Protein AF-A0A6M3KIL3-F1 (afdb_monomer)

Solvent-accessible surface area (backbone atoms only — not comparable to full-atom values): 8040 Å² total; per-residue (Å²): 130,85,78,70,52,74,64,60,49,51,54,51,51,52,52,48,52,49,15,44,68,64,26,37,85,76,76,36,89,46,67,67,61,18,39,48,51,34,45,77,74,70,47,96,61,90,70,86,83,80,74,59,71,80,62,68,75,84,56,83,84,51,83,71,72,80,43,88,56,62,56,31,93,85,79,61,46,59,35,41,83,44,74,43,88,61,56,68,50,94,91,29,82,83,47,38,27,23,30,39,30,44,75,51,93,91,39,91,52,72,48,80,33,72,52,45,71,68,62,49,48,55,54,41,52,71,68,52,73,120

Radius of gyration: 20.44 Å; Cα contacts (8 Å, |Δi|>4): 133; chains: 1; bounding box: 40×38×48 Å

Secondary structure (DSSP, 8-state):
-PPPPHHHHHHHHHHHHHHHHHHTTTT-S-HHHHHHHHHHHT-SS-------TT--TTSPPPGGGGSPPPBPTTT-PBPEEEE-S-SSSTT-TT---EEEE---TT---EEEES--HHHHHHHHHHH---

Organism: NCBI:txid1070528

Sequence (130 aa):
MNKLSKEEFIDRITSIAEARKIFIPHITKNITIAFQLYQEILADKERSLFLKSINSGNRMQTILDKYERPKCPKCKEYLRLRLISIPRGIKNKFGYKSCWMCDN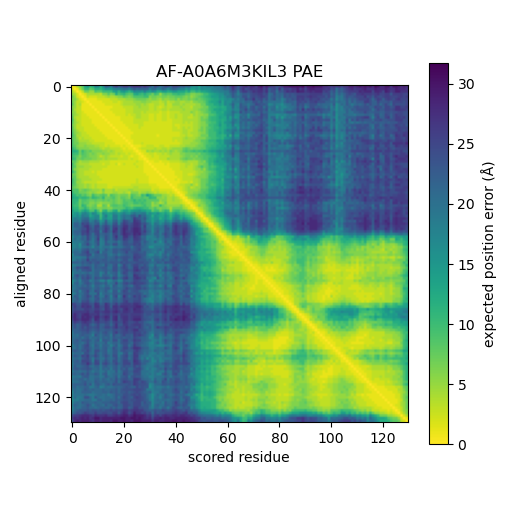TDCYYEDYSTKGWKEWLEILEKKGVK

Mean predicted aligned error: 13.96 Å

pLDDT: mean 78.85, std 12.78, range [40.19, 91.94]

Nearest PDB structures (foldseek):
  7eu1-assembly1_I  TM=4.013E-01  e=1.762E+00  Arabidopsis thaliana

Foldseek 3Di:
DPDDDPVRVVVVVVLLVVLCVPCCVPPHVDSLVSSVCSQVPPDPDRDDSPPCPVPPVPDDDDPCNVFQAAADPPPRHGWDKDADPDQDDPVNPPRFGIWTADPDPPDGDIDTHNDHPVRVVVVRVVVRPD

Structure (mmCIF, N/CA/C/O backbone):
data_AF-A0A6M3KIL3-F1
#
_entry.id   AF-A0A6M3KIL3-F1
#
loop_
_atom_site.group_PDB
_atom_site.id
_atom_site.type_symbol
_atom_site.label_atom_id
_atom_site.label_alt_id
_atom_site.label_comp_id
_atom_site.label_asym_id
_atom_site.label_entity_id
_atom_site.label_seq_id
_atom_site.pdbx_PDB_ins_code
_atom_site.Cartn_x
_atom_site.Cartn_y
_atom_site.Cartn_z
_atom_site.occupancy
_atom_site.B_iso_or_equiv
_atom_site.auth_seq_id
_atom_site.auth_comp_id
_atom_site.auth_asym_id
_atom_site.auth_atom_id
_atom_site.pdbx_PDB_model_num
ATOM 1 N N . MET A 1 1 ? -5.059 18.304 8.449 1.00 46.06 1 MET A N 1
ATOM 2 C CA . MET A 1 1 ? -5.501 17.308 9.451 1.00 46.06 1 MET A CA 1
ATOM 3 C C . MET A 1 1 ? -5.623 18.038 10.770 1.00 46.06 1 MET A C 1
ATOM 5 O O . MET A 1 1 ? -4.614 18.564 11.224 1.00 46.06 1 MET A O 1
ATOM 9 N N . ASN A 1 2 ? -6.823 18.125 11.344 1.00 54.66 2 ASN A N 1
ATOM 10 C CA . ASN A 1 2 ? -6.974 18.688 12.685 1.00 54.66 2 ASN A CA 1
ATOM 11 C C . ASN A 1 2 ? -6.258 17.746 13.656 1.00 54.66 2 ASN A C 1
ATOM 13 O O . ASN A 1 2 ? -6.511 16.540 13.648 1.00 54.66 2 ASN A O 1
ATOM 17 N N . LYS A 1 3 ? -5.284 18.274 14.401 1.00 67.00 3 LYS A N 1
ATOM 18 C CA . LYS A 1 3 ? -4.592 17.509 15.438 1.00 67.00 3 LYS A CA 1
ATOM 19 C C . LYS A 1 3 ? -5.616 17.225 16.533 1.00 67.00 3 LYS A C 1
ATOM 21 O O . LYS A 1 3 ? -6.173 18.170 17.080 1.00 67.00 3 LYS A O 1
ATOM 26 N N . LEU A 1 4 ? -5.869 15.944 16.801 1.00 74.75 4 LEU A N 1
ATOM 27 C CA . LEU A 1 4 ? -6.654 15.526 17.963 1.00 74.75 4 LEU A CA 1
ATOM 28 C C . LEU A 1 4 ? -5.989 16.078 19.225 1.00 74.75 4 LEU A C 1
ATOM 30 O O . LEU A 1 4 ? -4.754 16.129 19.305 1.00 74.75 4 LEU A O 1
ATOM 34 N N . SER A 1 5 ? -6.797 16.469 20.204 1.00 85.12 5 SER A N 1
ATOM 35 C CA . SER A 1 5 ? -6.273 16.769 21.531 1.00 85.12 5 SER A CA 1
ATOM 36 C C . SER A 1 5 ? -5.692 15.493 22.161 1.00 85.12 5 SER A C 1
ATOM 38 O O . SER A 1 5 ? -5.989 14.367 21.748 1.00 85.12 5 SER A O 1
ATOM 40 N N . LYS A 1 6 ? -4.836 15.647 23.177 1.00 84.06 6 LYS A N 1
ATOM 41 C CA . LYS A 1 6 ? -4.258 14.497 23.891 1.00 84.06 6 LYS A CA 1
ATOM 42 C C . LYS A 1 6 ? -5.351 13.605 24.495 1.00 84.06 6 LYS A C 1
ATOM 44 O O . LYS A 1 6 ? -5.221 12.386 24.476 1.00 84.06 6 LYS A O 1
ATOM 49 N N . GLU A 1 7 ? -6.417 14.216 24.996 1.00 86.06 7 GLU A N 1
ATOM 50 C CA . GLU A 1 7 ? -7.549 13.522 25.612 1.00 86.06 7 GLU A CA 1
ATOM 51 C C . GLU A 1 7 ? -8.353 12.738 24.575 1.00 86.06 7 GLU A C 1
ATOM 53 O O . GLU A 1 7 ? -8.588 11.548 24.760 1.00 86.06 7 GLU A O 1
ATOM 58 N N . GLU A 1 8 ? -8.674 13.356 23.435 1.00 81.94 8 GLU A N 1
ATOM 59 C CA . GLU A 1 8 ? -9.368 12.688 22.326 1.00 81.94 8 GLU A CA 1
ATOM 60 C C . GLU A 1 8 ? -8.556 11.518 21.760 1.00 81.94 8 GLU A C 1
ATOM 62 O O . GLU A 1 8 ? -9.104 10.496 21.345 1.00 81.94 8 GLU A O 1
ATOM 67 N N . PHE A 1 9 ? -7.230 11.657 21.734 1.00 81.38 9 PHE A N 1
ATOM 68 C CA . PHE A 1 9 ? -6.342 10.597 21.283 1.00 81.38 9 PHE A CA 1
ATOM 69 C C . PHE A 1 9 ? -6.345 9.398 22.237 1.00 81.38 9 PHE A C 1
ATOM 71 O O . PHE A 1 9 ? -6.448 8.257 21.783 1.00 81.38 9 PHE A O 1
ATOM 78 N N . ILE A 1 10 ? -6.261 9.648 23.547 1.00 84.75 10 ILE A N 1
ATOM 79 C CA . ILE A 1 10 ? -6.305 8.594 24.569 1.00 84.75 10 ILE A CA 1
ATOM 80 C C . ILE A 1 10 ? -7.669 7.899 24.549 1.00 84.75 10 ILE A C 1
ATOM 82 O O . ILE A 1 10 ? -7.716 6.675 24.455 1.00 84.75 10 ILE A O 1
ATOM 86 N N . ASP A 1 11 ? -8.764 8.662 24.541 1.00 85.31 11 ASP A N 1
ATOM 87 C CA . ASP A 1 11 ? -10.134 8.142 24.449 1.00 85.31 11 ASP A CA 1
ATOM 88 C C . ASP A 1 11 ? -10.324 7.213 23.236 1.00 85.31 11 ASP A C 1
ATOM 90 O O . ASP A 1 11 ? -10.882 6.113 23.333 1.00 85.31 11 ASP A O 1
ATOM 94 N N . ARG A 1 12 ? -9.776 7.613 22.085 1.00 83.50 12 ARG A N 1
ATOM 95 C CA . ARG A 1 12 ? -9.822 6.810 20.863 1.00 83.50 12 ARG A CA 1
ATOM 96 C C . ARG A 1 12 ? -9.038 5.506 20.990 1.00 83.50 12 ARG A C 1
ATOM 98 O O . ARG A 1 12 ? -9.513 4.476 20.515 1.00 83.50 12 ARG A O 1
ATOM 105 N N . ILE A 1 13 ? -7.855 5.528 21.605 1.00 86.31 13 ILE A N 1
ATOM 106 C CA . ILE A 1 13 ? -7.063 4.311 21.839 1.00 86.31 13 ILE A CA 1
ATOM 107 C C . ILE A 1 13 ? -7.826 3.347 22.746 1.00 86.31 13 ILE A C 1
ATOM 109 O O . ILE A 1 13 ? -7.906 2.159 22.426 1.00 86.31 13 ILE A O 1
ATOM 113 N N . THR A 1 14 ? -8.414 3.852 23.830 1.00 89.75 14 THR A N 1
ATOM 114 C CA . THR A 1 14 ? -9.206 3.047 24.768 1.00 89.75 14 THR A CA 1
ATOM 115 C C . THR A 1 14 ? -10.382 2.386 24.056 1.00 89.75 14 THR A C 1
ATOM 117 O O . THR A 1 14 ? -10.527 1.168 24.113 1.00 89.75 14 THR A O 1
ATOM 120 N N . SER A 1 15 ? -11.131 3.154 23.261 1.00 87.81 15 SER A N 1
ATOM 121 C CA . SER A 1 15 ? -12.262 2.642 22.476 1.00 87.81 15 SER A CA 1
ATOM 122 C C . SER A 1 15 ? -11.849 1.536 21.491 1.00 87.81 15 SER A C 1
ATOM 124 O O . SER A 1 15 ? -12.543 0.537 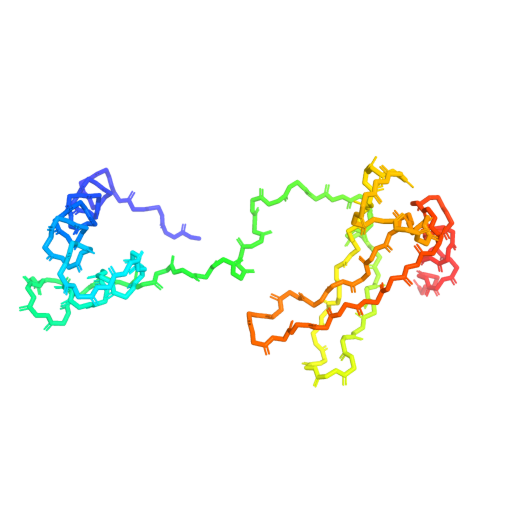21.322 1.00 87.81 15 SER A O 1
ATOM 126 N N . ILE A 1 16 ? -10.688 1.675 20.839 1.00 87.81 16 ILE A N 1
ATOM 127 C CA . ILE A 1 16 ? -10.152 0.642 19.935 1.00 87.81 16 ILE A CA 1
ATOM 128 C C . ILE A 1 16 ? -9.751 -0.619 20.716 1.00 87.81 16 ILE A C 1
ATOM 130 O O . ILE A 1 16 ? -9.962 -1.737 20.236 1.00 87.81 16 ILE A O 1
ATOM 134 N N . ALA A 1 17 ? -9.165 -0.463 21.905 1.00 89.00 17 ALA A N 1
ATOM 135 C CA . ALA A 1 17 ? -8.783 -1.586 22.755 1.00 89.00 17 ALA A CA 1
ATOM 136 C C . ALA A 1 17 ? -10.010 -2.375 23.242 1.00 89.00 17 ALA A C 1
ATOM 138 O O . ALA A 1 17 ? -9.998 -3.608 23.217 1.00 89.00 17 ALA A O 1
ATOM 139 N N . GLU A 1 18 ? -11.085 -1.681 23.611 1.00 90.19 18 GLU A N 1
ATOM 140 C CA . GLU A 1 18 ? -12.356 -2.296 24.002 1.00 90.19 18 GLU A CA 1
ATOM 141 C C . GLU A 1 18 ? -13.028 -3.004 22.828 1.00 90.19 18 GLU A C 1
ATOM 143 O O . GLU A 1 18 ? -13.364 -4.186 22.938 1.00 90.19 18 GLU A O 1
ATOM 148 N N . ALA A 1 19 ? -13.106 -2.348 21.665 1.00 89.56 19 ALA A N 1
ATOM 149 C CA . ALA A 1 19 ? -13.603 -2.960 20.437 1.00 89.56 19 ALA A CA 1
ATOM 150 C C . ALA A 1 19 ? -12.857 -4.262 20.107 1.00 89.56 19 ALA A C 1
ATOM 152 O O . ALA A 1 19 ? -13.458 -5.286 19.775 1.00 89.56 19 ALA A O 1
ATOM 153 N N . ARG A 1 20 ? -11.528 -4.255 20.257 1.00 89.62 20 ARG A N 1
ATOM 154 C CA . ARG A 1 20 ? -10.698 -5.447 20.072 1.00 89.62 20 ARG A CA 1
ATOM 155 C C . ARG A 1 20 ? -11.030 -6.539 21.079 1.00 89.62 20 ARG A C 1
ATOM 157 O O . ARG A 1 20 ? -11.114 -7.695 20.688 1.00 89.62 20 ARG A O 1
ATOM 164 N N . LYS A 1 21 ? -11.203 -6.202 22.353 1.00 91.50 21 LYS A N 1
ATOM 165 C CA . LYS A 1 21 ? -11.486 -7.187 23.403 1.00 91.50 21 LYS A CA 1
ATOM 166 C C . LYS A 1 21 ? -12.850 -7.856 23.214 1.00 91.50 21 LYS A C 1
ATOM 168 O O . LYS A 1 21 ? -12.954 -9.057 23.430 1.00 91.50 21 LYS A O 1
ATOM 173 N N . ILE A 1 22 ? -13.859 -7.093 22.796 1.00 89.81 22 ILE A N 1
ATOM 174 C CA . ILE A 1 22 ? -15.248 -7.558 22.684 1.00 89.81 22 ILE A CA 1
ATOM 175 C C . ILE A 1 22 ? -15.477 -8.298 21.362 1.00 89.81 22 ILE A C 1
ATOM 177 O O . ILE A 1 22 ? -15.962 -9.427 21.352 1.00 89.81 22 ILE A O 1
ATOM 181 N N . PHE A 1 23 ? -15.108 -7.686 20.235 1.00 91.94 23 PHE A N 1
ATOM 182 C CA . PHE A 1 23 ? -15.524 -8.176 18.920 1.00 91.94 23 PHE A CA 1
ATOM 183 C C . PHE A 1 23 ? -14.495 -9.095 18.256 1.00 91.94 23 PHE A C 1
ATOM 185 O O . PHE A 1 23 ? -14.894 -9.946 17.458 1.00 91.94 23 PHE A O 1
ATOM 192 N N . ILE A 1 24 ? -13.192 -8.982 18.569 1.00 87.69 24 ILE A N 1
ATOM 193 C CA . ILE A 1 24 ? -12.178 -9.792 17.869 1.00 87.69 24 ILE A CA 1
ATOM 194 C C . ILE A 1 24 ? -12.225 -11.292 18.185 1.00 87.69 24 ILE A C 1
ATOM 196 O O . ILE A 1 24 ? -12.129 -12.095 17.252 1.00 87.69 24 ILE A O 1
ATOM 200 N N . PRO A 1 25 ? -12.396 -11.709 19.449 1.00 90.19 25 PRO A N 1
ATOM 201 C CA . PRO A 1 25 ? -12.461 -13.130 19.776 1.00 90.19 25 PRO A CA 1
ATOM 202 C C . PRO A 1 25 ? -13.729 -13.824 19.262 1.00 90.19 25 PRO A C 1
ATOM 204 O O . PRO A 1 25 ? -13.700 -15.032 19.039 1.00 90.19 25 PRO A O 1
ATOM 207 N N . HIS A 1 26 ? -14.827 -13.082 19.079 1.00 88.75 26 HIS A N 1
ATOM 208 C CA . HIS A 1 26 ? -16.162 -13.671 18.920 1.00 88.75 26 HIS A CA 1
ATOM 209 C C . HIS A 1 26 ? -16.839 -13.381 17.578 1.00 88.75 26 HIS A C 1
ATOM 211 O O . HIS A 1 26 ? -17.603 -14.216 17.106 1.00 88.75 26 HIS A O 1
ATOM 217 N N . ILE A 1 27 ? -16.585 -12.222 16.961 1.00 88.44 27 ILE A N 1
ATOM 218 C CA . ILE A 1 27 ? -17.379 -11.739 15.818 1.00 88.44 27 ILE A CA 1
ATOM 219 C C . ILE A 1 27 ? -16.522 -11.540 14.564 1.00 88.44 27 ILE A C 1
ATOM 221 O O . ILE A 1 27 ? -16.908 -11.974 13.481 1.00 88.44 27 ILE A O 1
ATOM 225 N N . THR A 1 28 ? -15.352 -10.904 14.663 1.00 85.81 28 THR A N 1
ATOM 226 C CA . THR A 1 28 ? -14.550 -10.565 13.474 1.00 85.81 28 THR A CA 1
ATOM 227 C C . THR A 1 28 ? -13.062 -10.500 13.761 1.00 85.81 28 THR A C 1
ATOM 229 O O . THR A 1 28 ? -12.643 -9.923 14.742 1.00 85.81 28 THR A O 1
ATOM 232 N N . LYS A 1 29 ? -12.202 -10.980 12.862 1.00 85.75 29 LYS A N 1
ATOM 233 C CA . LYS A 1 29 ? -10.742 -10.808 13.017 1.00 85.75 29 LYS A CA 1
ATOM 234 C C . LYS A 1 29 ? -10.232 -9.442 12.539 1.00 85.75 29 LYS A C 1
ATOM 236 O O . LYS A 1 29 ? -9.045 -9.153 12.674 1.00 85.75 29 LYS A O 1
ATOM 241 N N . ASN A 1 30 ? -11.100 -8.612 11.960 1.00 83.00 30 ASN A N 1
ATOM 242 C CA . ASN A 1 30 ? -10.736 -7.320 11.391 1.00 83.00 30 ASN A CA 1
ATOM 243 C C . ASN A 1 30 ? -11.033 -6.188 12.387 1.00 83.00 30 ASN A C 1
ATOM 245 O O . ASN A 1 30 ?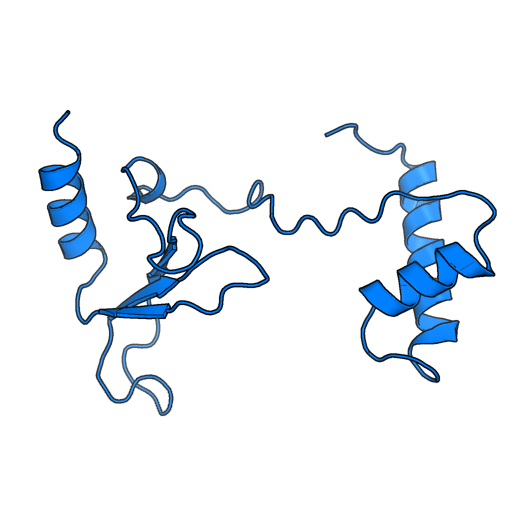 -12.192 -5.930 12.707 1.00 83.00 30 ASN A O 1
ATOM 249 N N . ILE A 1 31 ? -9.988 -5.479 12.834 1.00 85.31 31 ILE A N 1
ATOM 250 C CA . ILE A 1 31 ? -10.111 -4.372 13.795 1.00 85.31 31 ILE A CA 1
ATOM 251 C C . ILE A 1 31 ? -10.998 -3.231 13.284 1.00 85.31 31 ILE A C 1
ATOM 253 O O . ILE A 1 31 ? -11.675 -2.588 14.077 1.00 85.31 31 ILE A O 1
ATOM 257 N N . THR A 1 32 ? -11.037 -2.994 11.973 1.00 84.12 32 THR A N 1
ATOM 258 C CA . THR A 1 32 ? -11.902 -1.978 11.366 1.00 84.12 32 THR A CA 1
ATOM 259 C C . THR A 1 32 ? -13.368 -2.299 11.592 1.00 84.12 32 THR A C 1
ATOM 261 O O . THR A 1 32 ? -14.118 -1.438 12.039 1.00 84.12 32 THR A O 1
ATOM 264 N N . ILE A 1 33 ? -13.745 -3.551 11.328 1.00 83.50 33 ILE A N 1
ATOM 265 C CA . ILE A 1 33 ? -15.115 -4.040 11.497 1.00 83.50 33 ILE A CA 1
ATOM 266 C C . ILE A 1 33 ? -15.456 -4.095 12.990 1.00 83.50 33 ILE A C 1
ATOM 268 O O . ILE A 1 33 ? -16.525 -3.663 13.396 1.00 83.50 33 ILE A O 1
ATOM 272 N N . ALA A 1 34 ? -14.523 -4.553 13.832 1.00 86.56 34 ALA A N 1
ATOM 273 C CA . ALA A 1 34 ? -14.695 -4.549 15.284 1.00 86.56 34 ALA A CA 1
ATOM 274 C C . ALA A 1 34 ? -14.955 -3.136 15.830 1.00 86.56 34 ALA A C 1
ATOM 276 O O . ALA A 1 34 ? -15.824 -2.943 16.675 1.00 86.56 34 ALA A O 1
ATOM 277 N N . PHE A 1 35 ? -14.214 -2.141 15.342 1.00 88.12 35 PHE A N 1
ATOM 278 C CA . PHE A 1 35 ? -14.370 -0.755 15.769 1.00 88.12 35 PHE A CA 1
ATOM 279 C C . PHE A 1 35 ? -15.633 -0.095 15.197 1.00 88.12 35 PHE A C 1
ATOM 281 O O . PHE A 1 35 ? -16.227 0.733 15.878 1.00 88.12 35 PHE A O 1
ATOM 288 N N . GLN A 1 36 ? -16.079 -0.485 13.998 1.00 86.06 36 GLN A N 1
ATOM 289 C CA . GLN A 1 36 ? -17.397 -0.119 13.461 1.00 86.06 36 GLN A CA 1
ATOM 290 C C . GLN A 1 36 ? -18.524 -0.616 14.367 1.00 86.06 36 GLN A C 1
ATOM 292 O O . GLN A 1 36 ? -19.317 0.188 14.841 1.00 86.06 36 GLN A O 1
ATOM 297 N N . LEU A 1 37 ? -18.522 -1.911 14.693 1.00 86.75 37 LEU A N 1
ATOM 298 C CA . LEU A 1 37 ? -19.521 -2.514 15.579 1.00 86.75 37 LEU A CA 1
ATOM 299 C C . LEU A 1 37 ? -19.517 -1.875 16.969 1.00 86.75 37 LEU A C 1
ATOM 301 O O . LEU A 1 37 ? -20.568 -1.622 17.549 1.00 86.75 37 LEU A O 1
ATOM 305 N N . TYR A 1 38 ? -18.332 -1.568 17.496 1.00 88.88 38 TYR A N 1
ATOM 306 C CA . TYR A 1 38 ? -18.208 -0.845 18.755 1.00 88.88 38 TYR A CA 1
ATOM 307 C C . TYR A 1 38 ? -18.869 0.537 18.694 1.00 88.88 38 TYR A C 1
ATOM 309 O O . TYR A 1 38 ? -19.545 0.928 19.641 1.00 88.88 38 TYR A O 1
ATOM 317 N N . GLN A 1 39 ? -18.713 1.265 17.586 1.00 87.25 39 GLN A N 1
ATOM 318 C CA . GLN A 1 39 ? -19.355 2.567 17.429 1.00 87.25 39 GLN A CA 1
ATOM 319 C C . GLN A 1 39 ? -20.867 2.490 17.269 1.00 87.25 39 GLN A C 1
ATOM 321 O O . GLN A 1 39 ? -21.564 3.323 17.833 1.00 87.25 39 GLN A O 1
ATOM 326 N N . GLU A 1 40 ? -21.360 1.500 16.532 1.00 85.38 40 GLU A N 1
ATOM 327 C CA . GLU A 1 40 ? -22.794 1.323 16.297 1.00 85.38 40 GLU A CA 1
ATOM 328 C C . GLU A 1 40 ? -23.545 0.878 17.558 1.00 85.38 40 GLU A C 1
ATOM 330 O O . GLU A 1 40 ? -24.705 1.240 17.737 1.00 85.38 40 GLU A O 1
ATOM 335 N N . ILE A 1 41 ? -22.901 0.088 18.425 1.00 86.31 41 ILE A N 1
ATOM 336 C CA . ILE A 1 41 ? -23.578 -0.590 19.541 1.00 86.31 41 ILE A CA 1
ATOM 337 C C . ILE A 1 41 ? -23.286 0.070 20.893 1.00 86.31 41 ILE A C 1
ATOM 339 O O . ILE A 1 41 ? -24.175 0.136 21.738 1.00 86.31 41 ILE A O 1
ATOM 343 N N . LEU A 1 42 ? -22.041 0.495 21.135 1.00 84.31 42 LEU A N 1
ATOM 344 C CA . LEU A 1 42 ? -21.553 0.811 22.485 1.00 84.31 42 LEU A CA 1
ATOM 345 C C . LEU A 1 42 ? -21.045 2.245 22.657 1.00 84.31 42 LEU A C 1
ATOM 347 O O . LEU A 1 42 ? -20.856 2.678 23.789 1.00 84.31 42 LEU A O 1
ATOM 351 N N . ALA A 1 43 ? -20.765 2.982 21.581 1.00 80.94 43 ALA A N 1
ATOM 352 C CA . ALA A 1 43 ? -20.125 4.285 21.714 1.00 80.94 43 ALA A CA 1
ATOM 353 C C . ALA A 1 43 ? -21.125 5.411 22.012 1.00 80.94 43 ALA A C 1
ATOM 355 O O . ALA A 1 43 ? -21.990 5.714 21.199 1.00 80.94 43 ALA A O 1
ATOM 356 N N . ASP A 1 44 ? -20.883 6.147 23.099 1.00 75.94 44 ASP A N 1
ATOM 357 C CA . ASP A 1 44 ? -21.632 7.373 23.430 1.00 75.94 44 ASP A CA 1
ATOM 358 C C . ASP A 1 44 ? -21.368 8.540 22.459 1.00 75.94 44 ASP A C 1
ATOM 360 O O . ASP A 1 44 ? -22.111 9.520 22.416 1.00 75.94 44 ASP A O 1
ATOM 364 N N . LYS A 1 45 ? -20.262 8.479 21.705 1.00 77.00 45 LYS A N 1
ATOM 365 C CA . LYS A 1 45 ? -19.838 9.511 20.750 1.00 77.00 45 LYS A CA 1
ATOM 366 C C . LYS A 1 45 ? -19.398 8.874 19.441 1.00 77.00 45 LYS A C 1
ATOM 368 O O . LYS A 1 45 ? -18.491 8.033 19.427 1.00 77.00 45 LYS A O 1
ATOM 373 N N . GLU A 1 46 ? -19.993 9.334 18.344 1.00 74.38 46 GLU A N 1
ATOM 374 C CA . GLU A 1 46 ? -19.627 8.918 16.993 1.00 74.38 46 GLU A CA 1
ATOM 375 C C . GLU A 1 46 ? -18.213 9.418 16.658 1.00 74.38 46 GLU A C 1
ATOM 377 O O . GLU A 1 46 ? -17.894 10.602 16.805 1.00 74.38 46 GLU A O 1
ATOM 382 N N . ARG A 1 47 ? -17.321 8.509 16.240 1.00 75.06 47 ARG A N 1
ATOM 383 C CA . ARG A 1 47 ? -15.921 8.840 15.940 1.00 75.06 47 ARG A CA 1
ATOM 384 C C . ARG A 1 47 ? -15.636 8.515 14.486 1.00 75.06 47 ARG A C 1
ATOM 386 O O . ARG A 1 47 ? -15.598 7.360 14.086 1.00 75.06 47 ARG A O 1
ATOM 393 N N . SER A 1 48 ? -15.294 9.522 13.696 1.00 67.75 48 SER A N 1
ATOM 394 C CA . SER A 1 48 ? -14.913 9.322 12.292 1.00 67.75 48 SER A CA 1
ATOM 395 C C . SER A 1 48 ? -13.905 8.171 12.100 1.00 67.75 48 SER A C 1
ATOM 397 O O . SER A 1 48 ? -12.771 8.182 12.609 1.00 67.75 48 SER A O 1
ATOM 399 N N . LEU A 1 49 ? -14.328 7.156 11.341 1.00 62.50 49 LEU A N 1
ATOM 400 C CA . LEU A 1 49 ? -13.522 6.013 10.918 1.00 62.50 49 LEU A CA 1
ATOM 401 C C . LEU A 1 49 ? -12.516 6.470 9.862 1.00 62.50 49 LEU A C 1
ATOM 403 O O . LEU A 1 49 ? -12.644 6.202 8.670 1.00 62.50 49 LEU A O 1
ATOM 407 N N . PHE A 1 50 ? -11.490 7.204 10.279 1.00 58.06 50 PHE A N 1
ATOM 408 C CA . PHE A 1 50 ? -10.387 7.544 9.394 1.00 58.06 50 PHE A CA 1
ATOM 409 C C . PHE A 1 50 ? -9.467 6.335 9.216 1.00 58.06 50 PHE A C 1
ATOM 411 O O . PHE A 1 50 ? -8.359 6.289 9.734 1.00 58.06 50 PHE A O 1
ATOM 418 N N . LEU A 1 51 ? -9.918 5.370 8.419 1.00 53.69 51 LEU A N 1
ATOM 419 C CA . LEU A 1 51 ? -9.034 4.456 7.702 1.00 53.69 51 LEU A CA 1
ATOM 420 C C . LEU A 1 51 ? -8.957 4.860 6.235 1.00 53.69 51 LEU A C 1
ATOM 422 O O . LEU A 1 51 ? -8.971 4.035 5.330 1.00 53.69 51 LEU A O 1
ATOM 426 N N . LYS A 1 52 ? -8.794 6.160 5.977 1.00 47.22 52 LYS A N 1
ATOM 427 C CA . LYS A 1 52 ? -8.222 6.582 4.702 1.00 47.22 52 LYS A CA 1
ATOM 428 C C . LYS A 1 52 ? -6.714 6.344 4.757 1.00 47.22 52 LYS A C 1
ATOM 430 O O . LYS A 1 52 ? -5.931 7.287 4.780 1.00 47.22 52 LYS A O 1
ATOM 435 N N . SER A 1 53 ? -6.312 5.071 4.670 1.00 44.47 53 SER A N 1
ATOM 436 C CA . SER A 1 53 ? -4.985 4.708 4.140 1.00 44.47 53 SER A CA 1
ATOM 437 C C . SER A 1 53 ? -4.774 5.269 2.720 1.00 44.47 53 SER A C 1
ATOM 439 O O . SER A 1 53 ? -3.661 5.259 2.206 1.00 44.47 53 SER A O 1
ATOM 441 N N . ILE A 1 54 ? -5.834 5.797 2.100 1.00 45.06 54 ILE A N 1
ATOM 442 C CA . ILE A 1 54 ? -5.823 6.595 0.872 1.00 45.06 54 ILE A CA 1
ATOM 443 C C . ILE A 1 54 ? -4.848 7.785 0.986 1.00 45.06 54 ILE A C 1
ATOM 445 O O . ILE A 1 54 ? -4.177 8.131 0.015 1.00 45.06 54 ILE A O 1
ATOM 449 N N . ASN A 1 55 ? -4.641 8.337 2.187 1.00 45.84 55 ASN A N 1
ATOM 450 C CA . ASN A 1 55 ? -3.599 9.333 2.429 1.00 45.84 55 ASN A CA 1
ATOM 451 C C . ASN A 1 55 ? -2.305 8.665 2.912 1.00 45.84 55 ASN A C 1
ATOM 453 O O . ASN A 1 55 ? -1.859 8.866 4.036 1.00 45.84 55 ASN A O 1
ATOM 457 N N . SER A 1 56 ? -1.657 7.884 2.059 1.00 45.91 56 SER A N 1
ATOM 458 C CA . SER A 1 56 ? -0.387 8.200 1.370 1.00 45.91 56 SER A CA 1
ATOM 459 C C . SER A 1 56 ? 0.411 9.478 1.723 1.00 45.91 56 SER A C 1
ATOM 461 O O . SER A 1 56 ? 1.327 9.817 0.982 1.00 45.91 56 SER A O 1
ATOM 463 N N . GLY A 1 57 ? 0.090 10.222 2.780 1.00 46.59 57 GLY A N 1
ATOM 464 C CA . GLY A 1 57 ? 0.757 11.458 3.180 1.00 46.59 57 GLY A CA 1
ATOM 465 C C . GLY A 1 57 ? 2.034 11.224 3.984 1.00 46.59 57 GLY A C 1
ATOM 466 O O . GLY A 1 57 ? 2.869 12.112 4.039 1.00 46.59 57 GLY A O 1
ATOM 467 N N . ASN A 1 58 ? 2.218 10.023 4.545 1.00 49.53 58 ASN A N 1
ATOM 468 C CA . ASN A 1 58 ? 3.421 9.651 5.300 1.00 49.53 58 ASN A CA 1
ATOM 469 C C . ASN A 1 58 ? 4.342 8.679 4.549 1.00 49.53 58 ASN A C 1
ATOM 471 O O . ASN A 1 58 ? 5.231 8.086 5.159 1.00 49.53 58 ASN A O 1
ATOM 475 N N . ARG A 1 59 ? 4.161 8.485 3.234 1.00 61.62 59 ARG A N 1
ATOM 476 C CA . ARG A 1 59 ? 5.206 7.811 2.453 1.00 61.62 59 ARG A CA 1
ATOM 477 C C . ARG A 1 59 ? 6.274 8.834 2.099 1.00 61.62 59 ARG A C 1
ATOM 479 O O . ARG A 1 59 ? 5.947 9.937 1.664 1.00 61.62 59 ARG A O 1
ATOM 486 N N . MET A 1 60 ? 7.537 8.453 2.261 1.00 58.69 60 MET A N 1
ATOM 487 C CA . MET A 1 60 ? 8.650 9.253 1.763 1.00 58.69 60 MET A CA 1
ATOM 488 C C . MET A 1 60 ? 8.430 9.477 0.264 1.00 58.69 60 MET A C 1
ATOM 490 O O . MET A 1 60 ? 8.292 8.509 -0.490 1.00 58.69 60 MET A O 1
ATOM 494 N N . GLN A 1 61 ? 8.320 10.740 -0.150 1.00 67.00 61 GLN A N 1
ATOM 495 C CA . GLN A 1 61 ? 8.222 11.070 -1.566 1.00 67.00 61 GLN A CA 1
ATOM 496 C C . GLN A 1 61 ? 9.493 10.583 -2.260 1.00 67.00 61 GLN A C 1
ATOM 498 O O . GLN A 1 61 ? 10.608 10.794 -1.784 1.00 67.00 61 GLN A O 1
ATOM 503 N N . THR A 1 62 ? 9.312 9.900 -3.378 1.00 72.00 62 THR A N 1
ATOM 504 C CA . THR A 1 62 ? 10.405 9.409 -4.215 1.00 72.00 62 THR A CA 1
ATOM 505 C C . THR A 1 62 ? 10.583 10.333 -5.414 1.00 72.00 62 THR A C 1
ATOM 507 O O . THR A 1 62 ? 9.662 11.047 -5.800 1.00 72.00 62 THR A O 1
ATOM 510 N N . ILE A 1 63 ? 11.756 10.301 -6.052 1.00 78.06 63 ILE A N 1
ATOM 511 C CA . ILE A 1 63 ? 12.034 11.096 -7.265 1.00 78.06 63 ILE A CA 1
ATOM 512 C C . ILE A 1 63 ? 10.988 10.822 -8.362 1.00 78.06 63 ILE A C 1
ATOM 514 O O . ILE A 1 63 ? 10.594 11.729 -9.087 1.00 78.06 63 ILE A O 1
ATOM 518 N N . LEU A 1 64 ? 10.475 9.592 -8.421 1.00 75.19 64 LEU A N 1
ATOM 519 C CA . LEU A 1 64 ? 9.453 9.160 -9.374 1.00 75.19 64 LEU A CA 1
ATOM 520 C C . LEU A 1 64 ? 8.093 9.842 -9.171 1.00 75.19 64 LEU A C 1
ATOM 522 O O . LEU A 1 64 ? 7.299 9.892 -10.105 1.00 75.19 64 LEU A O 1
ATOM 526 N N . ASP A 1 65 ? 7.821 10.390 -7.983 1.00 74.75 65 ASP A N 1
ATOM 527 C CA . ASP A 1 65 ? 6.569 11.098 -7.703 1.00 74.75 65 ASP A CA 1
ATOM 528 C C . ASP A 1 65 ? 6.492 12.469 -8.395 1.00 74.75 65 ASP A C 1
ATOM 530 O O . ASP A 1 65 ? 5.406 13.041 -8.464 1.00 74.75 65 ASP A O 1
ATOM 534 N N . LYS A 1 66 ? 7.615 12.974 -8.933 1.00 80.44 66 LYS A N 1
ATOM 535 C CA . LYS A 1 66 ? 7.674 14.213 -9.725 1.00 80.44 66 LYS A CA 1
ATOM 536 C C . LYS A 1 66 ? 7.142 14.052 -11.151 1.00 80.44 66 LYS A C 1
ATOM 538 O O . LYS A 1 66 ? 6.840 15.054 -11.788 1.00 80.44 66 LYS A O 1
ATOM 543 N N . TYR A 1 67 ? 7.051 12.823 -11.654 1.00 83.00 67 TYR A N 1
ATOM 544 C CA . TYR A 1 67 ? 6.639 12.552 -13.030 1.00 83.00 67 TYR A CA 1
ATOM 545 C C . TYR A 1 67 ? 5.165 12.156 -13.098 1.00 83.00 67 TYR A C 1
ATOM 547 O O . TYR A 1 67 ? 4.603 11.591 -12.153 1.00 83.00 67 TYR A O 1
ATOM 555 N N . GLU A 1 68 ? 4.537 12.418 -14.244 1.00 81.31 68 GLU A N 1
ATOM 556 C CA . GLU A 1 68 ? 3.166 11.987 -14.488 1.00 81.31 68 GLU A CA 1
ATOM 557 C C . GLU A 1 68 ? 3.105 10.454 -14.556 1.00 81.31 68 GLU A C 1
ATOM 559 O O . GLU A 1 68 ? 3.821 9.798 -15.319 1.00 81.31 68 GLU A O 1
ATOM 564 N N . ARG A 1 69 ? 2.263 9.867 -13.703 1.00 83.62 69 ARG A N 1
ATOM 565 C CA . ARG A 1 69 ? 2.140 8.414 -13.56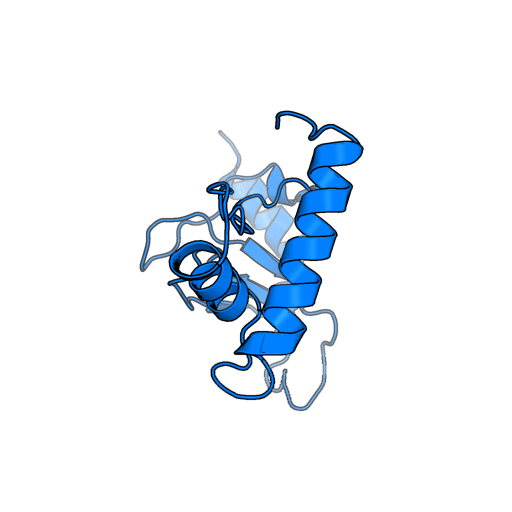5 1.00 83.62 69 ARG A CA 1
ATOM 566 C C . ARG A 1 69 ? 1.057 7.881 -14.504 1.00 83.62 69 ARG A C 1
ATOM 568 O O . ARG A 1 69 ? 0.034 8.540 -14.685 1.00 83.62 69 ARG A O 1
ATOM 575 N N . PRO A 1 70 ? 1.232 6.676 -15.075 1.00 86.12 70 PRO A N 1
ATOM 576 C CA . PRO A 1 70 ? 0.196 6.072 -15.901 1.00 86.12 70 PRO A CA 1
ATOM 577 C C . PRO A 1 70 ? -1.078 5.833 -15.081 1.00 86.12 70 PRO A C 1
ATOM 579 O O . PRO A 1 70 ? -1.021 5.492 -13.897 1.00 86.12 70 PRO A O 1
ATOM 582 N N . LYS A 1 71 ? -2.235 6.008 -15.721 1.00 87.38 71 LYS A N 1
ATOM 583 C CA . LYS A 1 71 ? -3.540 5.712 -15.122 1.00 87.38 71 LYS A CA 1
ATOM 584 C C . LYS A 1 71 ? -3.843 4.220 -15.205 1.00 87.38 71 LYS A C 1
ATOM 586 O O . LYS A 1 71 ? -3.484 3.550 -16.170 1.00 87.38 71 LYS A O 1
ATOM 591 N N . CYS A 1 72 ? -4.532 3.706 -14.196 1.00 87.56 72 CYS A N 1
ATOM 592 C CA . CYS A 1 72 ? -4.998 2.333 -14.151 1.00 87.56 72 CYS A CA 1
ATOM 593 C C . CYS A 1 72 ? -6.049 2.111 -15.249 1.00 87.56 72 CYS A C 1
ATOM 595 O O . CYS A 1 72 ? -7.013 2.875 -15.318 1.00 87.56 72 CYS A O 1
ATOM 597 N N . PRO A 1 73 ? -5.944 1.047 -16.063 1.00 88.81 73 PRO A N 1
ATOM 598 C CA . PRO A 1 73 ? -6.926 0.781 -17.112 1.00 88.81 73 PRO A CA 1
ATOM 599 C C . PRO A 1 73 ? -8.312 0.412 -16.560 1.00 88.81 73 PRO A C 1
ATOM 601 O O . PRO A 1 73 ? -9.302 0.560 -17.266 1.00 88.81 73 PRO A O 1
ATOM 604 N N . LYS A 1 74 ? -8.399 -0.045 -15.300 1.00 88.81 74 LYS A N 1
ATOM 605 C CA . LYS A 1 74 ? -9.662 -0.454 -14.665 1.00 88.81 74 LYS A CA 1
ATOM 606 C C . LYS A 1 74 ? -10.394 0.70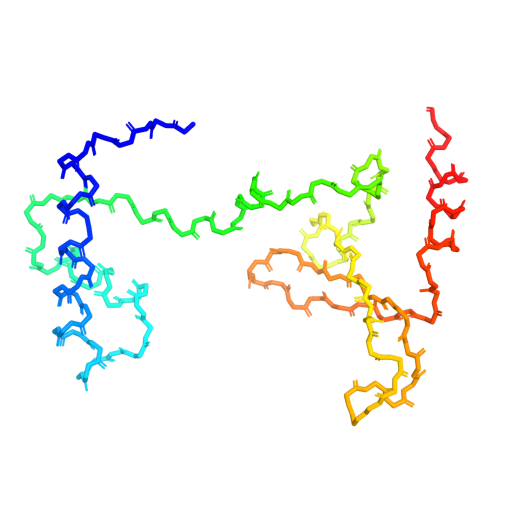7 -13.995 1.00 88.81 74 LYS A C 1
ATOM 608 O O . LYS A 1 74 ? -11.561 0.938 -14.282 1.00 88.81 74 LYS A O 1
ATOM 613 N N . CYS A 1 75 ? -9.719 1.438 -13.108 1.00 86.88 75 CYS A N 1
ATOM 614 C CA . CYS A 1 75 ? -10.358 2.470 -12.281 1.00 86.88 75 CYS A CA 1
ATOM 615 C C . CYS A 1 75 ? -9.870 3.897 -12.567 1.00 86.88 75 CYS A C 1
ATOM 617 O O . CYS A 1 75 ? -10.249 4.811 -11.849 1.00 86.88 75 CYS A O 1
ATOM 619 N N . LYS A 1 76 ? -9.018 4.091 -13.584 1.00 85.94 76 LYS A N 1
ATOM 620 C CA . LYS A 1 76 ? -8.468 5.388 -14.028 1.00 85.94 76 LYS A CA 1
ATOM 621 C C . LYS A 1 76 ? -7.600 6.151 -13.013 1.00 85.94 76 LYS A C 1
ATOM 623 O O . LYS A 1 76 ? -7.059 7.194 -13.376 1.00 85.94 76 LYS A O 1
ATOM 628 N N . GLU A 1 77 ? -7.356 5.591 -11.830 1.00 85.06 77 GLU A N 1
ATOM 629 C CA . GLU A 1 77 ? -6.464 6.190 -10.828 1.00 85.06 77 GLU A CA 1
ATOM 630 C C . GLU A 1 77 ? -4.987 5.984 -11.122 1.00 85.06 77 GLU A C 1
ATOM 632 O O . GLU A 1 77 ? -4.596 5.044 -11.813 1.00 85.06 77 GLU A O 1
ATOM 637 N N . TYR A 1 78 ? -4.151 6.874 -10.589 1.00 85.00 78 TYR A N 1
ATOM 638 C CA . TYR A 1 78 ? -2.708 6.833 -10.802 1.00 85.00 78 TYR A CA 1
ATOM 639 C C . TYR A 1 78 ? -2.096 5.541 -10.259 1.00 85.00 78 TYR A C 1
ATOM 641 O O . TYR A 1 78 ? -2.212 5.219 -9.074 1.00 85.00 78 TYR A O 1
ATOM 649 N N . LEU A 1 79 ? -1.388 4.827 -11.131 1.00 87.00 79 LEU A N 1
ATOM 650 C CA . LEU A 1 79 ? -0.606 3.662 -10.751 1.00 87.00 79 LEU A CA 1
ATOM 651 C C . LEU A 1 79 ? 0.627 4.085 -9.947 1.00 87.00 79 LEU A C 1
ATOM 653 O O . LEU A 1 79 ? 1.145 5.198 -10.063 1.00 87.00 79 LEU A O 1
ATOM 657 N N . ARG A 1 80 ? 1.119 3.170 -9.121 1.00 86.00 80 ARG A N 1
ATOM 658 C CA . ARG A 1 80 ? 2.328 3.321 -8.314 1.00 86.00 80 ARG A CA 1
ATOM 659 C C . ARG A 1 80 ? 3.383 2.353 -8.788 1.00 86.00 80 ARG A C 1
ATOM 661 O O . ARG A 1 80 ? 3.080 1.182 -8.982 1.00 86.00 80 ARG A O 1
ATOM 668 N N . LEU A 1 81 ? 4.619 2.822 -8.913 1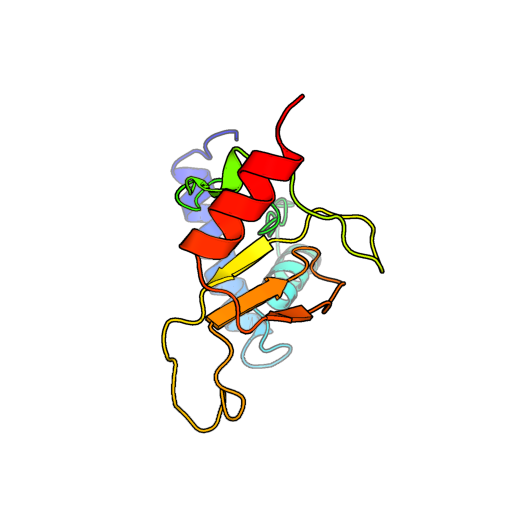.00 87.00 81 LEU A N 1
ATOM 669 C CA . LEU A 1 81 ? 5.740 1.943 -9.203 1.00 87.00 81 LEU A CA 1
ATOM 670 C C . LEU A 1 81 ? 6.283 1.367 -7.898 1.00 87.00 81 LEU A C 1
ATOM 672 O O . LEU A 1 81 ? 6.770 2.098 -7.037 1.00 87.00 81 LEU A O 1
ATOM 676 N N . ARG A 1 82 ? 6.225 0.047 -7.764 1.00 85.62 82 ARG A N 1
ATOM 677 C CA . ARG A 1 82 ? 6.893 -0.710 -6.711 1.00 85.62 82 ARG A CA 1
ATOM 678 C C . ARG A 1 82 ? 8.142 -1.355 -7.298 1.00 85.62 82 ARG A C 1
ATOM 680 O O . ARG A 1 82 ? 8.060 -2.086 -8.281 1.00 85.62 82 ARG A O 1
ATOM 687 N N . LEU A 1 83 ? 9.299 -1.107 -6.690 1.00 85.75 83 LEU A N 1
ATOM 688 C CA . LEU A 1 83 ? 10.530 -1.814 -7.039 1.00 85.75 83 LEU A CA 1
ATOM 689 C C . LEU A 1 83 ? 10.559 -3.168 -6.333 1.00 85.75 83 LEU A C 1
ATOM 691 O O . LEU A 1 83 ? 10.255 -3.268 -5.144 1.00 85.75 83 LEU A O 1
ATOM 695 N N . ILE A 1 84 ? 10.927 -4.210 -7.070 1.00 83.69 84 ILE A N 1
ATOM 696 C CA . ILE A 1 84 ? 11.060 -5.558 -6.529 1.00 83.69 84 ILE A CA 1
ATOM 697 C C . ILE A 1 84 ? 12.505 -5.702 -6.053 1.00 83.69 84 ILE A C 1
ATOM 699 O O . ILE A 1 84 ? 13.428 -5.843 -6.851 1.00 83.69 84 ILE A O 1
ATOM 703 N N . SER A 1 85 ? 12.702 -5.612 -4.737 1.00 69.62 85 SER A N 1
ATOM 704 C CA . SER A 1 85 ? 14.026 -5.628 -4.099 1.00 69.62 85 SER A CA 1
ATOM 705 C C . SER A 1 85 ? 14.700 -6.998 -4.126 1.00 69.62 85 SER A C 1
ATOM 707 O O . SER A 1 85 ? 15.923 -7.081 -4.052 1.00 69.62 85 SER A O 1
ATOM 709 N N . ILE A 1 86 ? 13.915 -8.071 -4.240 1.00 73.88 86 ILE A N 1
ATOM 710 C CA . ILE A 1 86 ? 14.406 -9.446 -4.257 1.00 73.88 86 ILE A CA 1
ATOM 711 C C . ILE A 1 86 ? 14.318 -9.966 -5.704 1.00 73.88 86 ILE A C 1
ATOM 713 O O . ILE A 1 86 ? 13.243 -10.384 -6.151 1.00 73.88 86 ILE A O 1
ATOM 717 N N . PRO A 1 87 ? 15.429 -9.949 -6.465 1.00 63.38 87 PRO A N 1
ATOM 718 C CA . PRO A 1 87 ? 15.426 -10.323 -7.879 1.00 63.38 87 PRO A CA 1
ATOM 719 C C . PRO A 1 87 ? 15.275 -11.835 -8.102 1.00 63.38 87 PRO A C 1
ATOM 721 O O . PRO A 1 87 ? 15.078 -12.268 -9.233 1.00 63.38 87 PRO A O 1
ATOM 724 N N . ARG A 1 88 ? 15.402 -12.652 -7.045 1.00 60.78 88 ARG A N 1
ATOM 725 C CA . ARG A 1 88 ? 15.354 -14.119 -7.105 1.00 60.78 88 ARG A CA 1
ATOM 726 C C . ARG A 1 88 ? 14.588 -14.684 -5.916 1.00 60.78 88 ARG A C 1
ATOM 728 O O . ARG A 1 88 ? 14.848 -14.316 -4.779 1.00 60.78 88 ARG A O 1
ATOM 735 N N . GLY A 1 89 ? 13.668 -15.605 -6.170 1.00 66.31 89 GLY A N 1
ATOM 736 C CA . GLY A 1 89 ? 12.909 -16.299 -5.132 1.00 66.31 89 GLY A CA 1
ATOM 737 C C . GLY A 1 89 ? 11.650 -16.940 -5.699 1.00 66.31 89 GLY A C 1
ATOM 738 O O . GLY A 1 89 ? 11.264 -16.660 -6.832 1.00 66.31 89 GLY A O 1
ATOM 739 N N . ILE A 1 90 ? 10.973 -17.766 -4.896 1.00 68.06 90 ILE A N 1
ATOM 740 C CA . ILE A 1 90 ? 9.758 -18.501 -5.307 1.00 68.06 90 ILE A CA 1
ATOM 741 C C . ILE A 1 90 ? 8.686 -17.552 -5.873 1.00 68.06 90 ILE A C 1
ATOM 743 O O . ILE A 1 90 ? 7.958 -17.917 -6.794 1.00 68.06 90 ILE A O 1
ATOM 747 N N . LYS A 1 91 ? 8.628 -16.321 -5.350 1.00 65.56 91 LYS A N 1
ATOM 748 C CA . LYS A 1 91 ? 7.666 -15.279 -5.733 1.00 65.56 91 LYS A CA 1
ATOM 749 C C . LYS A 1 91 ? 8.077 -14.436 -6.952 1.00 65.56 91 LYS A C 1
ATOM 751 O O . LYS A 1 91 ? 7.252 -13.681 -7.442 1.00 65.56 91 LYS A O 1
ATOM 756 N N . ASN A 1 92 ? 9.311 -14.551 -7.454 1.00 77.19 92 ASN A N 1
ATOM 757 C CA . ASN A 1 92 ? 9.809 -13.782 -8.603 1.00 77.19 92 ASN A CA 1
ATOM 758 C C . ASN A 1 92 ? 10.529 -14.694 -9.612 1.00 77.19 92 ASN A C 1
ATOM 760 O O . ASN A 1 92 ? 11.706 -14.514 -9.918 1.00 77.19 92 ASN A O 1
ATOM 764 N N . LYS A 1 93 ? 9.815 -15.717 -10.102 1.00 73.62 93 LYS A N 1
ATOM 765 C CA . LYS A 1 93 ? 10.355 -16.713 -11.048 1.00 73.62 93 LYS A CA 1
ATOM 766 C C . LYS A 1 93 ? 10.802 -16.108 -12.382 1.00 73.62 93 LYS A C 1
ATOM 768 O O . LYS A 1 93 ? 11.691 -16.651 -13.023 1.00 73.62 93 LYS A O 1
ATOM 773 N N . PHE A 1 94 ? 10.201 -14.988 -12.778 1.00 77.38 94 PHE A N 1
ATOM 774 C CA . PHE A 1 94 ? 10.430 -14.337 -14.069 1.00 77.38 94 PHE A CA 1
ATOM 775 C C . PHE A 1 94 ? 11.448 -13.186 -14.007 1.00 77.38 94 PHE A C 1
ATOM 777 O O . PHE A 1 94 ? 11.673 -12.514 -15.009 1.00 77.38 94 PHE A O 1
ATOM 784 N N . GLY A 1 95 ? 12.071 -12.945 -12.846 1.00 82.56 95 GLY A N 1
ATOM 785 C CA . GLY A 1 95 ? 13.115 -11.925 -12.707 1.00 82.56 95 GLY A CA 1
ATOM 786 C C . GLY A 1 95 ? 12.617 -10.491 -12.910 1.00 82.56 95 GLY A C 1
ATOM 787 O O . GLY A 1 95 ? 13.361 -9.637 -13.395 1.00 82.56 95 GLY A O 1
ATOM 788 N N . TYR A 1 96 ? 11.364 -10.211 -12.549 1.00 87.88 96 TYR A N 1
ATOM 789 C CA . TYR A 1 96 ? 10.812 -8.863 -12.597 1.00 87.88 96 TYR A CA 1
ATOM 790 C C . TYR A 1 96 ? 11.575 -7.936 -11.653 1.00 87.88 96 TYR A C 1
ATOM 792 O O . TYR A 1 96 ? 11.951 -8.317 -10.542 1.00 87.88 96 TYR A O 1
ATOM 800 N N . LYS A 1 97 ? 11.784 -6.697 -12.095 1.00 87.25 97 LYS A N 1
ATOM 801 C CA . LYS A 1 97 ? 12.496 -5.667 -11.327 1.00 87.25 97 LYS A CA 1
ATOM 802 C C . LYS A 1 97 ? 11.545 -4.613 -10.769 1.00 87.25 97 LYS A C 1
ATOM 804 O O . LYS A 1 97 ? 11.883 -3.925 -9.806 1.00 87.25 97 LYS A O 1
ATOM 809 N N . SE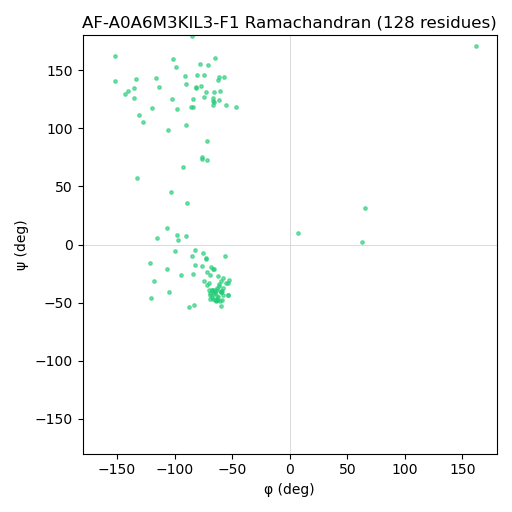R A 1 98 ? 10.357 -4.479 -11.350 1.00 89.12 98 SER A N 1
ATOM 810 C CA . SER A 1 98 ? 9.362 -3.496 -10.934 1.00 89.12 98 SER A CA 1
ATOM 811 C C . SER A 1 98 ? 7.933 -3.954 -11.234 1.00 89.12 98 SER A C 1
ATOM 813 O O . SER A 1 98 ? 7.715 -4.870 -12.024 1.00 89.12 98 SER A O 1
ATOM 815 N N . CYS A 1 99 ? 6.959 -3.329 -10.577 1.00 89.56 99 CYS A N 1
ATOM 816 C CA . CYS A 1 99 ? 5.534 -3.566 -10.782 1.00 89.56 99 CYS A CA 1
ATOM 817 C C . CYS A 1 99 ? 4.754 -2.253 -10.652 1.00 89.56 99 CYS A C 1
ATOM 819 O O . CYS A 1 99 ? 4.930 -1.524 -9.672 1.00 89.56 99 CYS A O 1
ATOM 821 N N . TRP A 1 100 ? 3.899 -1.952 -11.627 1.00 88.94 100 TRP A N 1
ATOM 822 C CA . TRP A 1 100 ? 2.892 -0.905 -11.519 1.00 88.94 100 TRP A CA 1
ATOM 823 C C . TRP A 1 100 ? 1.657 -1.460 -10.826 1.00 88.94 100 TRP A C 1
ATOM 825 O O . TRP A 1 100 ? 1.003 -2.354 -11.349 1.00 88.94 100 TRP A O 1
ATOM 835 N N . MET A 1 101 ? 1.310 -0.907 -9.672 1.00 89.06 101 MET A N 1
ATOM 836 C CA . MET A 1 101 ? 0.152 -1.327 -8.889 1.00 89.06 101 MET A CA 1
ATOM 837 C C . MET A 1 101 ? -0.873 -0.202 -8.789 1.00 89.06 101 MET A C 1
ATOM 839 O O . MET A 1 101 ? -0.510 0.972 -8.672 1.00 89.06 101 MET A O 1
ATOM 843 N N . CYS A 1 102 ? -2.155 -0.542 -8.816 1.00 86.38 102 CYS A N 1
ATOM 844 C CA . CYS A 1 102 ? -3.188 0.418 -8.460 1.00 86.38 102 CYS A CA 1
ATOM 845 C C . CYS A 1 102 ? -3.215 0.638 -6.945 1.00 86.38 102 CYS A C 1
ATOM 847 O O . CYS A 1 102 ? -2.926 -0.264 -6.164 1.00 86.38 102 CYS A O 1
ATOM 849 N N . ASP A 1 103 ? -3.528 1.866 -6.544 1.00 74.56 103 ASP A N 1
ATOM 850 C CA . ASP A 1 103 ? -3.620 2.253 -5.138 1.00 74.56 103 ASP A CA 1
ATOM 851 C C . ASP A 1 103 ? -5.055 2.292 -4.601 1.00 74.56 103 ASP A C 1
ATOM 853 O O . ASP A 1 103 ? -5.278 2.530 -3.417 1.00 74.56 103 ASP A O 1
ATOM 857 N N . ASN A 1 104 ? -6.039 2.087 -5.475 1.00 80.12 104 ASN A N 1
ATOM 858 C CA . ASN A 1 104 ? -7.430 2.024 -5.065 1.00 80.12 104 ASN A CA 1
ATOM 859 C C . ASN A 1 104 ? -7.681 0.701 -4.319 1.00 80.12 104 ASN A C 1
ATOM 861 O O . ASN A 1 104 ? -7.315 -0.363 -4.816 1.00 80.12 104 ASN A O 1
ATOM 865 N N . THR A 1 105 ? -8.317 0.770 -3.146 1.00 73.75 105 THR A N 1
ATOM 866 C CA . THR A 1 105 ? -8.589 -0.388 -2.275 1.00 73.75 105 THR A CA 1
ATOM 867 C C . THR A 1 105 ? -9.409 -1.469 -2.967 1.00 73.75 105 THR A C 1
ATOM 869 O O . THR A 1 105 ? -9.217 -2.647 -2.683 1.00 73.75 105 THR A O 1
ATOM 872 N N . ASP A 1 106 ? -10.246 -1.070 -3.926 1.00 81.12 106 ASP A N 1
ATOM 873 C CA . ASP A 1 106 ? -11.137 -1.971 -4.659 1.00 81.12 106 ASP A CA 1
ATOM 874 C C . ASP A 1 106 ? -10.558 -2.392 -6.026 1.00 81.1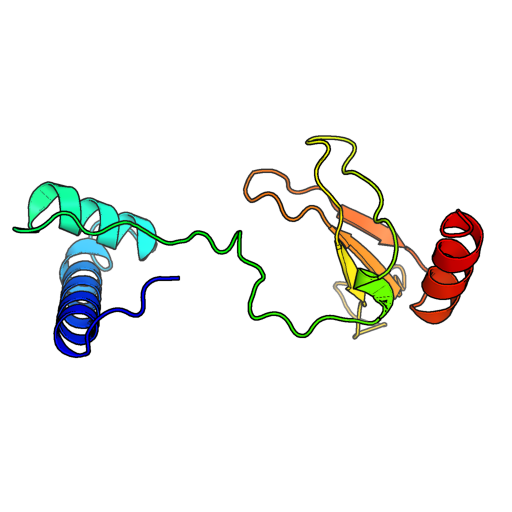2 106 ASP A C 1
ATOM 876 O O . ASP A 1 106 ? -11.243 -3.009 -6.843 1.00 81.12 106 ASP A O 1
ATOM 880 N N . CYS A 1 107 ? -9.291 -2.056 -6.316 1.00 80.12 107 CYS A N 1
ATOM 881 C CA . CYS A 1 107 ? -8.639 -2.350 -7.592 1.00 80.12 107 CYS A CA 1
ATOM 882 C C . CYS A 1 107 ? -7.303 -3.083 -7.409 1.00 80.12 107 CYS A C 1
ATOM 884 O O . CYS A 1 107 ? -6.268 -2.487 -7.124 1.00 80.12 107 CYS A O 1
ATOM 886 N N . TYR A 1 108 ? -7.302 -4.382 -7.704 1.00 85.38 108 TYR A N 1
ATOM 887 C CA . TYR A 1 108 ? -6.117 -5.249 -7.641 1.00 85.38 108 TYR A CA 1
ATOM 888 C C . TYR A 1 108 ? -5.324 -5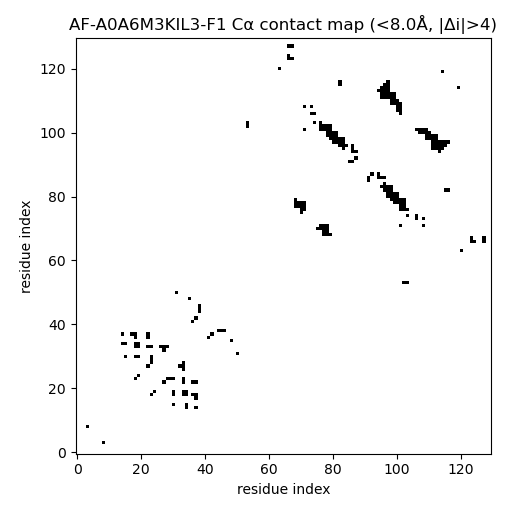.294 -8.957 1.00 85.38 108 TYR A C 1
ATOM 890 O O . TYR A 1 108 ? -4.859 -6.351 -9.377 1.00 85.38 108 TYR A O 1
ATOM 898 N N . TYR A 1 109 ? -5.238 -4.176 -9.683 1.00 87.50 109 TYR A N 1
ATOM 899 C CA . TYR A 1 109 ? -4.455 -4.140 -10.921 1.00 87.50 109 TYR A CA 1
ATOM 900 C C . TYR A 1 109 ? -2.956 -4.118 -10.611 1.00 87.50 109 TYR A C 1
ATOM 902 O O . TYR A 1 109 ? -2.488 -3.234 -9.891 1.00 87.50 109 TYR A O 1
ATOM 910 N N . GLU A 1 110 ? -2.222 -5.047 -11.219 1.00 89.12 110 GLU A N 1
ATOM 911 C CA . GLU A 1 110 ? -0.767 -5.154 -11.154 1.00 89.12 110 GLU A CA 1
ATOM 912 C C . GLU A 1 110 ? -0.206 -5.423 -12.555 1.00 89.12 110 GLU A C 1
ATOM 914 O O . GLU A 1 110 ? -0.722 -6.276 -13.278 1.00 89.12 110 GLU A O 1
ATOM 919 N N . ASP A 1 111 ? 0.850 -4.706 -12.929 1.00 90.00 111 ASP A N 1
ATOM 920 C CA . ASP A 1 111 ? 1.552 -4.866 -14.202 1.00 90.00 111 ASP A CA 1
ATOM 921 C C . ASP A 1 111 ? 3.061 -4.967 -13.961 1.00 90.00 111 ASP A C 1
ATOM 923 O O . ASP A 1 111 ? 3.714 -4.022 -13.506 1.00 90.00 111 ASP A O 1
ATOM 927 N N . TYR A 1 112 ? 3.605 -6.154 -14.215 1.00 89.62 112 TYR A N 1
ATOM 928 C CA . TYR A 1 112 ? 4.974 -6.521 -13.880 1.00 89.62 112 TYR A CA 1
ATOM 929 C C . TYR A 1 112 ? 5.928 -6.199 -15.027 1.00 89.62 112 TYR A C 1
ATOM 931 O O . TYR A 1 112 ? 5.653 -6.470 -16.191 1.00 89.62 112 TYR A O 1
ATOM 939 N N . SER A 1 113 ? 7.101 -5.668 -14.688 1.00 88.69 113 SER A N 1
ATOM 940 C CA . SER A 1 113 ? 8.104 -5.267 -15.665 1.00 88.69 113 SER A CA 1
ATOM 941 C C . SER A 1 113 ? 9.498 -5.754 -15.285 1.00 88.69 113 SER A C 1
ATOM 943 O O . SER A 1 113 ? 9.923 -5.747 -14.125 1.00 88.69 113 SER A O 1
ATOM 945 N N . THR A 1 114 ? 10.252 -6.157 -16.303 1.00 88.56 114 THR A N 1
ATOM 946 C CA . THR A 1 114 ? 11.686 -6.461 -16.202 1.00 88.56 114 THR A CA 1
ATOM 947 C C . THR A 1 114 ? 12.539 -5.198 -16.101 1.00 88.56 114 THR A C 1
ATOM 949 O O . THR A 1 114 ? 13.742 -5.296 -15.845 1.00 88.56 114 THR A O 1
ATOM 952 N N . LYS A 1 115 ? 11.930 -4.013 -16.258 1.00 87.81 115 LYS A N 1
ATOM 953 C CA . LYS A 1 115 ? 12.630 -2.733 -16.201 1.00 87.81 115 LYS A CA 1
ATOM 954 C C . LYS A 1 115 ? 12.963 -2.314 -14.776 1.00 87.81 115 LYS A C 1
ATOM 956 O O . LYS A 1 115 ? 12.138 -2.434 -13.868 1.00 87.81 115 LYS A O 1
ATOM 961 N N . GLY A 1 116 ? 14.178 -1.821 -14.579 1.00 84.94 116 GLY A N 1
ATOM 962 C CA . GLY A 1 116 ? 14.654 -1.267 -13.316 1.00 84.94 116 GLY A CA 1
ATOM 963 C C . GLY A 1 116 ? 14.284 0.205 -13.133 1.00 84.94 116 GLY A C 1
ATOM 964 O O . GLY A 1 116 ? 13.678 0.835 -13.995 1.00 84.94 116 GLY A O 1
ATOM 965 N N . TRP A 1 117 ? 14.683 0.775 -11.996 1.00 81.56 117 TRP A N 1
ATOM 966 C CA . TRP A 1 117 ? 14.363 2.166 -11.659 1.00 81.56 117 TRP A CA 1
ATOM 967 C C . TRP A 1 117 ? 14.985 3.186 -12.630 1.00 81.56 117 TRP A C 1
ATOM 969 O O . TRP A 1 117 ? 14.309 4.143 -12.990 1.00 81.56 117 TRP A O 1
ATOM 979 N N . LYS A 1 118 ? 16.230 2.968 -13.088 1.00 86.56 118 LYS A N 1
ATOM 980 C CA . LYS A 1 118 ? 16.924 3.865 -14.036 1.00 86.56 118 LYS A CA 1
ATOM 981 C C . LYS A 1 118 ? 16.205 3.934 -15.381 1.00 86.56 118 LYS A C 1
ATOM 983 O O . LYS A 1 118 ? 15.913 5.012 -15.873 1.00 86.56 118 LYS A O 1
ATOM 988 N N . GLU A 1 119 ? 15.846 2.772 -15.919 1.00 87.94 119 GLU A N 1
ATOM 989 C CA . GLU A 1 119 ? 15.138 2.659 -17.198 1.00 87.94 119 GLU A CA 1
ATOM 990 C C . GLU A 1 119 ? 13.750 3.311 -17.125 1.00 87.94 119 GLU A C 1
ATOM 992 O O . GLU A 1 119 ? 13.310 3.956 -18.073 1.00 87.94 119 GLU A O 1
ATOM 997 N N . TRP A 1 120 ? 13.052 3.184 -15.990 1.00 87.38 120 TRP A N 1
ATOM 998 C CA . TRP A 1 120 ? 11.791 3.895 -15.779 1.00 87.38 120 TRP A CA 1
ATOM 999 C C . TRP A 1 120 ? 11.973 5.404 -15.679 1.00 87.38 120 TRP A C 1
ATOM 1001 O O . TRP A 1 120 ? 11.145 6.125 -16.225 1.00 87.38 120 TRP A O 1
ATOM 1011 N N . LEU A 1 121 ? 13.036 5.873 -15.025 1.00 85.75 121 LEU A N 1
ATOM 1012 C CA . LEU A 1 121 ? 13.347 7.295 -14.941 1.00 85.75 121 LEU A CA 1
ATOM 1013 C C . LEU A 1 121 ? 13.565 7.884 -16.340 1.00 85.75 121 LEU A C 1
ATOM 1015 O O . LEU A 1 121 ? 12.896 8.846 -16.686 1.00 85.75 121 LEU A O 1
ATOM 1019 N N . GLU A 1 122 ? 14.371 7.238 -17.186 1.00 87.94 122 GLU A N 1
ATOM 1020 C CA . GLU A 1 122 ? 14.589 7.672 -18.575 1.00 87.94 122 GLU A CA 1
ATOM 1021 C C . GLU A 1 122 ? 13.289 7.698 -19.397 1.00 87.94 122 GLU A C 1
ATOM 1023 O O . GLU A 1 122 ? 13.054 8.612 -20.187 1.00 87.94 122 GLU A O 1
ATOM 1028 N N . ILE A 1 123 ? 12.420 6.694 -19.229 1.00 85.56 123 ILE A N 1
ATOM 1029 C CA . ILE A 1 123 ? 11.121 6.643 -19.919 1.00 85.56 123 ILE A CA 1
ATOM 1030 C C . ILE A 1 123 ? 10.204 7.770 -19.437 1.00 85.56 123 ILE A C 1
ATOM 1032 O O . ILE A 1 123 ? 9.504 8.375 -20.249 1.00 85.56 123 ILE A O 1
ATOM 1036 N N . LEU A 1 124 ? 10.174 8.025 -18.130 1.00 83.19 124 LEU A N 1
ATOM 1037 C CA . LEU A 1 124 ? 9.344 9.065 -17.531 1.00 83.19 124 LEU A CA 1
ATOM 1038 C C . LEU A 1 124 ? 9.874 10.463 -17.845 1.00 83.19 124 LEU A C 1
ATOM 1040 O O . LEU A 1 124 ? 9.066 11.347 -18.082 1.00 83.19 124 LEU A O 1
ATOM 1044 N N . GLU A 1 125 ? 11.188 10.659 -17.937 1.00 83.62 125 GLU A N 1
ATOM 1045 C CA . GLU A 1 125 ? 11.801 11.905 -18.405 1.00 83.62 125 GLU A CA 1
ATOM 1046 C C . GLU A 1 125 ? 11.459 12.171 -19.867 1.00 83.62 125 GLU A C 1
ATOM 1048 O O . GLU A 1 125 ? 10.976 13.250 -20.188 1.00 83.62 125 GLU A O 1
ATOM 1053 N N . LYS A 1 126 ? 11.595 11.166 -20.744 1.00 81.31 126 LYS A N 1
ATOM 1054 C CA . LYS A 1 126 ? 11.209 11.291 -22.161 1.00 81.31 126 LYS A CA 1
ATOM 1055 C C . LYS A 1 126 ? 9.719 11.578 -22.349 1.00 81.31 126 LYS A C 1
ATOM 1057 O O . LYS A 1 126 ? 9.350 12.265 -23.295 1.00 81.31 126 LYS A O 1
ATOM 1062 N N . LYS A 1 127 ? 8.858 11.041 -21.479 1.00 73.38 127 LYS A N 1
ATOM 1063 C CA . LYS A 1 127 ? 7.404 11.284 -21.504 1.00 73.38 127 LYS A CA 1
ATOM 1064 C C . LYS A 1 127 ? 6.986 12.566 -20.780 1.00 73.38 127 LYS A C 1
ATOM 1066 O O . LYS A 1 127 ? 5.928 13.100 -21.083 1.00 73.38 127 LYS A O 1
ATOM 1071 N N . GLY A 1 128 ? 7.790 13.012 -19.820 1.00 57.84 128 GLY A N 1
ATOM 1072 C CA . GLY A 1 128 ? 7.561 14.166 -18.957 1.00 57.84 128 GLY A CA 1
ATOM 1073 C C . GLY A 1 128 ? 8.115 15.474 -19.514 1.00 57.84 128 GLY A C 1
ATOM 1074 O O . GLY A 1 128 ? 8.080 16.474 -18.805 1.00 57.84 128 GLY A O 1
ATOM 1075 N N . VAL A 1 129 ? 8.602 15.488 -20.760 1.00 47.66 129 VAL A N 1
ATOM 1076 C CA . VAL A 1 129 ? 8.841 16.731 -21.500 1.00 47.66 129 VAL A CA 1
ATOM 1077 C C . VAL A 1 129 ? 7.481 17.319 -21.890 1.00 47.66 129 VAL A C 1
ATOM 1079 O O . VAL A 1 129 ? 6.925 17.007 -22.944 1.00 47.66 129 VAL A O 1
ATOM 1082 N N . LYS A 1 130 ? 6.931 18.138 -20.997 1.00 40.19 130 LYS A N 1
ATOM 1083 C CA . LYS A 1 130 ? 5.932 19.163 -21.296 1.00 40.19 130 LYS A CA 1
ATOM 1084 C C . LYS A 1 130 ? 6.396 20.478 -20.701 1.00 40.19 130 LYS A C 1
ATOM 1086 O O . LYS A 1 130 ? 6.811 20.458 -19.522 1.00 40.19 130 LYS A O 1
#